Protein AF-A0A2E3L564-F1 (afdb_monomer_lite)

Foldseek 3Di:
DDDDDDPPDPPPPPPDPVVVVVCCVPVPVVVVLVVQLVVCVVPDDPVVSVVVVVVVVLVVLCVVPNDVVSVVVVVVVVVVVVVVVVD

Secondary structure (DSSP, 8-state):
------------PPPP-HHHHHHHIIIIIHHHHHHHHHHHTTTS-HHHHHHHHHHHHHHHHHHHH-HHHHHHHHHHHHHHHHHHTT-

Sequence (87 aa):
MSNKENATTADSLKPENKELVNKLAIEIMEPAIQKAIKDARGLGTPMEIMSALANAYGGFLVELLGHKAAASLMRSHSEHIASREQK

Radius of gyration: 17.89 Å; chains: 1; bounding box: 52×30×39 Å

pLDDT: mean 82.05, std 18.14, range [37.19, 96.94]

Structure (mmCIF, N/CA/C/O backbone):
data_AF-A0A2E3L564-F1
#
_entry.id   AF-A0A2E3L564-F1
#
loop_
_atom_site.group_PDB
_atom_site.id
_atom_site.type_symbol
_atom_site.label_atom_id
_atom_site.label_alt_id
_atom_site.label_comp_id
_atom_site.label_asym_id
_atom_site.label_entity_id
_atom_site.label_seq_id
_atom_site.pdbx_PDB_ins_code
_atom_site.Cartn_x
_atom_site.Cartn_y
_atom_site.Cartn_z
_atom_site.occupancy
_atom_site.B_iso_or_equiv
_atom_site.auth_seq_id
_atom_site.auth_comp_id
_atom_site.auth_asym_id
_atom_site.auth_atom_id
_atom_site.pdbx_PDB_model_num
ATOM 1 N N . MET A 1 1 ? -38.698 19.277 20.751 1.00 37.19 1 MET A N 1
ATOM 2 C CA . MET A 1 1 ? -38.883 17.817 20.612 1.00 37.19 1 MET A CA 1
ATOM 3 C C . MET A 1 1 ? -37.967 17.365 19.484 1.00 37.19 1 MET A C 1
ATOM 5 O O . MET A 1 1 ? -38.139 1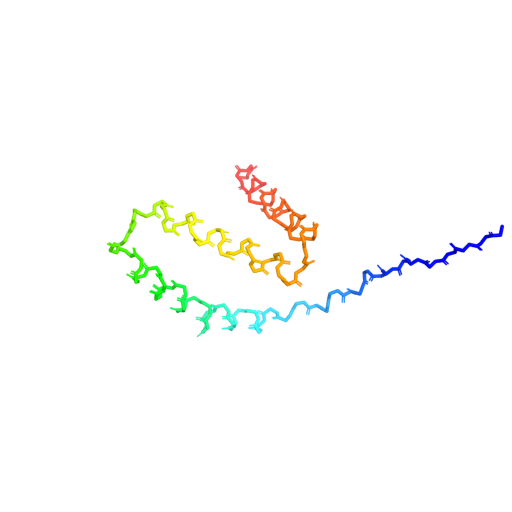7.833 18.372 1.00 37.19 1 MET A O 1
ATOM 9 N N . SER A 1 2 ? -36.766 16.909 19.842 1.00 43.03 2 SER A N 1
ATOM 10 C CA . SER A 1 2 ? -36.275 15.542 19.586 1.00 43.03 2 SER A CA 1
ATOM 11 C C . SER A 1 2 ? -36.497 15.036 18.162 1.00 43.03 2 SER A C 1
ATOM 13 O O . SER A 1 2 ? -37.598 14.627 17.829 1.00 43.03 2 SER A O 1
ATOM 15 N N . ASN A 1 3 ? -35.408 14.976 17.396 1.00 43.44 3 ASN A N 1
ATOM 16 C CA . ASN A 1 3 ? -34.951 13.713 16.823 1.00 43.44 3 ASN A CA 1
ATOM 17 C C . ASN A 1 3 ? -33.418 13.695 16.878 1.00 43.44 3 ASN A C 1
ATOM 19 O O . ASN A 1 3 ? -32.721 14.307 16.072 1.00 43.44 3 ASN A O 1
ATOM 23 N N . LYS A 1 4 ? -32.923 13.052 17.941 1.00 48.06 4 LYS A N 1
ATOM 24 C CA . LYS A 1 4 ? -31.632 12.359 17.952 1.00 48.06 4 LYS A CA 1
ATOM 25 C C . LYS A 1 4 ? -31.702 11.213 16.928 1.00 48.06 4 LYS A C 1
ATOM 27 O O . LYS A 1 4 ? -32.805 10.804 16.598 1.00 48.06 4 LYS A O 1
ATOM 32 N N . GLU A 1 5 ? -30.533 10.687 16.549 1.00 48.03 5 GLU A N 1
ATOM 33 C CA . GLU A 1 5 ? -30.283 9.578 15.596 1.00 48.03 5 GLU A CA 1
ATOM 34 C C . GLU A 1 5 ? -30.040 10.110 14.170 1.00 48.03 5 GLU A C 1
ATOM 36 O O . GLU A 1 5 ? -30.946 10.541 13.477 1.00 48.03 5 GLU A O 1
ATOM 41 N N . ASN A 1 6 ? -28.805 10.271 13.697 1.00 42.34 6 ASN A N 1
ATOM 42 C CA . ASN A 1 6 ? -27.783 9.237 13.576 1.00 42.34 6 ASN A CA 1
ATOM 43 C C . ASN A 1 6 ? -26.426 9.729 14.092 1.00 42.34 6 ASN A C 1
ATOM 45 O O . ASN A 1 6 ? -25.569 10.198 13.344 1.00 42.34 6 ASN A O 1
ATOM 49 N N . ALA A 1 7 ? -26.204 9.547 15.391 1.00 44.56 7 ALA A N 1
ATOM 50 C CA . ALA A 1 7 ? -24.875 9.190 15.844 1.00 44.56 7 ALA A CA 1
ATOM 51 C C . ALA A 1 7 ? -24.657 7.736 15.408 1.00 44.56 7 ALA A C 1
ATOM 53 O O . ALA A 1 7 ? -24.853 6.817 16.198 1.00 44.56 7 ALA A O 1
ATOM 54 N N . THR A 1 8 ? -24.269 7.516 14.149 1.00 43.12 8 THR A N 1
ATOM 55 C CA . THR A 1 8 ? -23.417 6.364 13.859 1.00 43.12 8 THR A CA 1
ATOM 56 C C . THR A 1 8 ? -22.131 6.651 14.613 1.00 43.12 8 THR A C 1
ATOM 58 O O . THR A 1 8 ? -21.227 7.324 14.112 1.00 43.12 8 THR A O 1
ATOM 61 N N . THR A 1 9 ? -22.124 6.230 15.879 1.00 40.47 9 THR A N 1
ATOM 62 C CA . THR A 1 9 ? -20.988 5.576 16.518 1.00 40.47 9 THR A CA 1
ATOM 63 C C . THR A 1 9 ? -20.014 5.192 15.404 1.00 40.47 9 THR A C 1
ATOM 65 O O . THR A 1 9 ? -20.357 4.438 14.499 1.00 40.47 9 THR A O 1
ATOM 68 N N . ALA A 1 10 ? -18.821 5.775 15.311 1.00 43.56 10 ALA A N 1
ATOM 69 C CA . ALA A 1 10 ? -17.704 5.289 16.109 1.00 43.56 10 ALA A CA 1
ATOM 70 C C . ALA A 1 10 ? -17.970 3.858 16.606 1.00 43.56 10 ALA A C 1
ATOM 72 O O . ALA A 1 10 ? -17.882 3.593 17.799 1.00 43.56 10 ALA A O 1
ATOM 73 N N . ASP A 1 11 ? -18.389 2.965 15.698 1.00 42.50 11 ASP A N 1
ATOM 74 C CA . ASP A 1 11 ? -18.185 1.540 15.824 1.00 42.50 11 ASP A CA 1
ATOM 75 C C . ASP A 1 11 ? -16.696 1.471 16.057 1.00 42.50 11 ASP A C 1
ATOM 77 O O . ASP A 1 11 ? -15.895 1.765 15.167 1.00 42.50 11 ASP A O 1
ATOM 81 N N . SER A 1 12 ? -16.356 1.315 17.331 1.00 49.78 12 SER A N 1
ATOM 82 C CA . SER A 1 12 ? -14.999 1.291 17.819 1.00 49.78 12 SER A CA 1
ATOM 83 C C . SER A 1 12 ? -14.276 0.319 16.913 1.00 49.78 12 SER A C 1
ATOM 85 O O . SER A 1 12 ? -14.568 -0.881 16.968 1.00 49.78 12 SER A O 1
ATOM 87 N N . LEU A 1 13 ? -13.423 0.843 16.026 1.00 53.03 13 LEU A N 1
ATOM 88 C CA . LEU A 1 13 ? -12.564 0.019 15.195 1.00 53.03 13 LEU A CA 1
ATOM 89 C C . LEU A 1 13 ? -11.963 -0.989 16.161 1.00 53.03 13 LEU A C 1
ATOM 91 O O . LEU A 1 13 ? -11.353 -0.591 17.160 1.00 53.03 13 LEU A O 1
ATOM 95 N N . LYS A 1 14 ? -12.278 -2.274 15.951 1.00 60.19 14 LYS A N 1
ATOM 96 C CA . LYS A 1 14 ? -11.811 -3.325 16.852 1.00 60.19 14 LYS A CA 1
ATOM 97 C C . LYS A 1 14 ? -10.307 -3.119 17.030 1.00 60.19 14 LYS A C 1
ATOM 99 O O . LYS A 1 14 ? -9.652 -2.794 16.035 1.00 60.19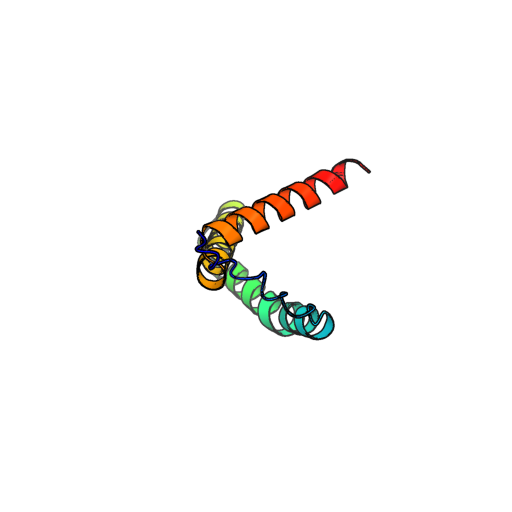 14 LYS A O 1
ATOM 104 N N . PRO A 1 15 ? -9.774 -3.265 18.257 1.00 71.88 15 PRO A N 1
ATOM 105 C CA . PRO A 1 15 ? -8.356 -3.072 18.496 1.00 71.88 15 PRO A CA 1
ATOM 106 C C . PRO A 1 15 ? -7.552 -3.814 17.433 1.00 71.88 15 PRO A C 1
ATOM 108 O O . PRO A 1 15 ? -7.807 -4.991 17.170 1.00 71.88 15 PRO A O 1
ATOM 111 N N . GLU A 1 16 ? -6.641 -3.095 16.784 1.00 76.81 16 GLU A N 1
ATOM 112 C CA . GLU A 1 16 ? -5.823 -3.646 15.716 1.00 76.81 16 GLU A CA 1
ATOM 113 C C . GLU A 1 16 ? -5.074 -4.878 16.236 1.00 76.81 16 GLU A C 1
ATOM 115 O O . GLU A 1 16 ? -4.332 -4.808 17.221 1.00 76.81 16 GLU A O 1
ATOM 120 N N . ASN A 1 17 ? -5.256 -6.021 15.572 1.00 90.81 17 ASN A N 1
ATOM 121 C CA . ASN A 1 17 ? -4.443 -7.194 15.851 1.00 90.81 17 ASN A CA 1
ATOM 122 C C . ASN A 1 17 ? -3.067 -6.993 15.204 1.00 90.81 17 ASN A C 1
ATOM 124 O O . ASN A 1 17 ? -2.864 -7.340 14.042 1.00 90.81 17 ASN A O 1
ATOM 128 N N . LYS A 1 18 ? -2.132 -6.420 15.966 1.00 87.38 18 LYS A N 1
ATOM 129 C CA . LYS A 1 18 ? -0.787 -6.059 15.492 1.00 87.38 18 LYS A CA 1
ATOM 130 C C . LYS A 1 18 ? 0.001 -7.240 14.929 1.00 87.38 18 LYS A C 1
ATOM 132 O O . LYS A 1 18 ? 0.725 -7.074 13.954 1.00 87.38 18 LYS A O 1
ATOM 137 N N . GLU A 1 19 ? -0.135 -8.425 15.521 1.00 91.62 19 GLU A N 1
ATOM 138 C CA . GLU A 1 19 ? 0.535 -9.637 15.033 1.00 91.62 19 GLU A CA 1
ATOM 139 C C . GLU A 1 19 ? -0.002 -10.039 13.664 1.00 91.62 19 GLU A C 1
ATOM 141 O O . GLU A 1 19 ? 0.774 -10.277 12.738 1.00 91.62 19 GLU A O 1
ATOM 146 N N . LEU A 1 20 ? -1.328 -10.043 13.511 1.00 91.62 20 LEU A N 1
ATOM 147 C CA . LEU A 1 20 ? -1.954 -10.312 12.225 1.00 91.62 20 LEU A CA 1
ATOM 148 C C . LEU A 1 20 ? -1.580 -9.244 11.193 1.00 91.62 20 LEU A C 1
ATOM 150 O O . LEU A 1 20 ? -1.221 -9.600 10.078 1.00 91.62 20 LEU A O 1
ATOM 154 N N . VAL A 1 21 ? -1.615 -7.958 11.551 1.00 89.94 21 VAL A N 1
ATOM 155 C CA . VAL A 1 21 ? -1.227 -6.864 10.646 1.00 89.94 21 VAL A CA 1
ATOM 156 C C . VAL A 1 21 ? 0.215 -7.026 10.173 1.00 89.94 21 VAL A C 1
ATOM 158 O O . VAL A 1 21 ? 0.459 -6.967 8.970 1.00 89.94 21 VAL A O 1
ATOM 161 N N . ASN A 1 22 ? 1.154 -7.310 11.077 1.00 89.31 22 ASN A N 1
ATOM 162 C CA . ASN A 1 22 ? 2.548 -7.560 10.706 1.00 89.31 22 ASN A CA 1
ATOM 163 C C . ASN A 1 22 ? 2.690 -8.787 9.803 1.00 89.31 22 ASN A C 1
ATOM 165 O O . ASN A 1 22 ? 3.432 -8.743 8.823 1.00 89.31 22 ASN A O 1
ATOM 169 N N . LYS A 1 23 ? 1.952 -9.864 10.092 1.00 94.06 23 LYS A N 1
ATOM 170 C CA . LYS A 1 23 ? 1.945 -11.062 9.251 1.00 94.06 23 LYS A CA 1
ATOM 171 C C . LYS A 1 23 ? 1.440 -10.753 7.842 1.00 94.06 23 LYS A C 1
ATOM 173 O O . LYS A 1 23 ? 2.093 -11.109 6.868 1.00 94.06 23 LYS A O 1
ATOM 178 N N . LEU A 1 24 ? 0.309 -10.055 7.726 1.00 92.31 24 LEU A N 1
ATOM 179 C CA . LEU A 1 24 ? -0.244 -9.631 6.439 1.00 92.31 24 LEU A CA 1
ATOM 180 C C . LEU A 1 24 ? 0.742 -8.726 5.689 1.00 92.31 24 LEU A C 1
ATOM 182 O O . LEU A 1 24 ? 0.947 -8.913 4.491 1.00 92.31 24 LEU A O 1
ATOM 186 N N . ALA A 1 25 ? 1.379 -7.782 6.384 1.00 90.75 25 ALA A N 1
ATOM 187 C CA . ALA A 1 25 ? 2.350 -6.872 5.791 1.00 90.75 25 ALA A CA 1
ATOM 188 C C . ALA A 1 25 ? 3.555 -7.622 5.200 1.00 90.75 25 ALA A C 1
ATOM 190 O O . ALA A 1 25 ? 3.854 -7.444 4.022 1.00 90.75 25 ALA A O 1
ATOM 191 N N . ILE A 1 26 ? 4.200 -8.482 5.990 1.00 94.81 26 ILE A N 1
ATOM 192 C CA . ILE A 1 26 ? 5.464 -9.135 5.619 1.00 94.81 26 ILE A CA 1
ATOM 193 C C . ILE A 1 26 ? 5.237 -10.322 4.676 1.00 94.81 26 ILE A C 1
ATOM 195 O O . ILE A 1 26 ? 5.972 -10.493 3.707 1.00 94.81 26 ILE A O 1
ATOM 199 N N . GLU A 1 27 ? 4.234 -11.162 4.942 1.00 96.75 27 GLU A N 1
ATOM 200 C CA . GLU A 1 27 ? 4.066 -12.425 4.209 1.00 96.75 27 GLU A CA 1
ATOM 201 C C . GLU A 1 27 ? 3.222 -12.278 2.938 1.00 96.75 27 GLU A C 1
ATOM 203 O O . GLU A 1 27 ? 3.331 -13.110 2.038 1.00 96.75 27 GLU A O 1
ATOM 208 N N . ILE A 1 28 ? 2.377 -11.244 2.85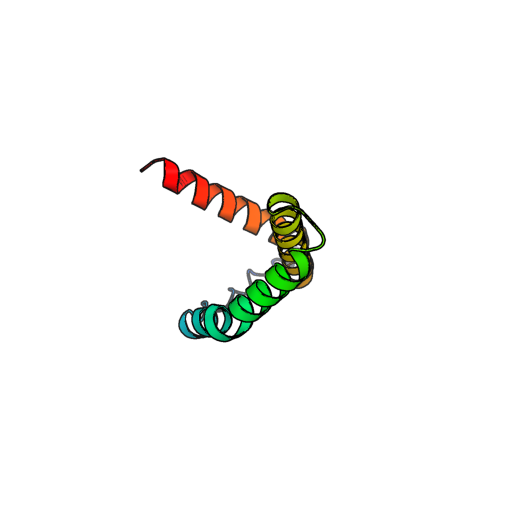0 1.00 94.00 28 ILE A N 1
ATOM 209 C CA . ILE A 1 28 ? 1.418 -11.094 1.745 1.00 94.00 28 ILE A CA 1
ATOM 210 C C . ILE A 1 28 ? 1.652 -9.794 0.980 1.00 94.00 28 ILE A C 1
ATOM 212 O O . ILE A 1 28 ? 1.887 -9.819 -0.230 1.00 94.00 28 ILE A O 1
ATOM 216 N N . MET A 1 29 ? 1.588 -8.655 1.670 1.00 92.94 29 MET A N 1
ATOM 217 C CA . MET A 1 29 ? 1.561 -7.346 1.014 1.00 92.94 29 MET A CA 1
ATOM 218 C C . MET A 1 29 ? 2.924 -6.977 0.425 1.00 92.94 29 MET A C 1
ATOM 220 O O . MET A 1 29 ? 3.005 -6.612 -0.747 1.00 92.94 29 MET A O 1
ATOM 224 N N . GLU A 1 30 ? 4.003 -7.099 1.201 1.00 93.19 30 GLU A N 1
ATOM 225 C CA . GLU A 1 30 ? 5.347 -6.717 0.761 1.00 93.19 30 GLU A CA 1
ATOM 226 C C . GLU A 1 30 ? 5.814 -7.508 -0.478 1.00 93.19 30 GLU A C 1
ATOM 228 O O . GLU A 1 30 ? 6.196 -6.863 -1.460 1.00 93.19 30 GLU A O 1
ATOM 233 N N . PRO A 1 31 ? 5.721 -8.854 -0.540 1.00 96.94 31 PRO A N 1
ATOM 234 C CA . PRO A 1 31 ? 6.118 -9.604 -1.732 1.00 96.94 31 PRO A CA 1
ATOM 235 C C . PRO A 1 31 ? 5.310 -9.222 -2.978 1.00 96.94 31 PRO A C 1
ATOM 237 O O . PRO A 1 31 ? 5.865 -9.116 -4.077 1.00 96.94 31 PRO A O 1
ATOM 240 N N . ALA A 1 32 ? 4.004 -8.975 -2.822 1.00 95.38 32 ALA A N 1
ATOM 241 C CA . ALA A 1 32 ? 3.142 -8.553 -3.922 1.00 95.38 32 ALA A CA 1
ATOM 242 C C . ALA A 1 32 ? 3.541 -7.166 -4.453 1.00 95.38 32 ALA A C 1
ATOM 244 O O . ALA A 1 32 ? 3.653 -6.977 -5.668 1.00 95.38 32 ALA A O 1
ATOM 245 N N . ILE A 1 33 ? 3.827 -6.219 -3.553 1.00 94.06 33 ILE A N 1
ATOM 246 C CA . ILE A 1 33 ? 4.290 -4.871 -3.908 1.00 94.06 33 ILE A CA 1
ATOM 247 C C . ILE A 1 33 ? 5.667 -4.931 -4.580 1.00 94.06 33 ILE A C 1
ATOM 249 O O . ILE A 1 33 ? 5.865 -4.308 -5.624 1.00 94.06 33 ILE A O 1
ATOM 253 N N . GLN A 1 34 ? 6.609 -5.715 -4.047 1.00 94.25 34 GLN A N 1
ATOM 254 C CA . GLN A 1 34 ? 7.934 -5.892 -4.652 1.00 94.25 34 GLN A CA 1
ATOM 255 C C . GLN A 1 34 ? 7.838 -6.456 -6.074 1.00 94.25 34 GLN A C 1
ATOM 257 O O . GLN A 1 34 ? 8.529 -5.977 -6.980 1.00 94.25 34 GLN A O 1
ATOM 262 N N . LYS A 1 35 ? 6.955 -7.439 -6.293 1.00 95.38 35 LYS A N 1
ATOM 263 C CA . LYS A 1 35 ? 6.689 -7.976 -7.629 1.00 95.38 35 LYS A CA 1
ATOM 264 C C . LYS A 1 35 ? 6.112 -6.902 -8.557 1.00 95.38 35 LYS A C 1
ATOM 266 O O . LYS A 1 35 ? 6.635 -6.730 -9.654 1.00 95.38 35 LYS A O 1
ATOM 271 N N . ALA A 1 36 ? 5.102 -6.151 -8.117 1.00 93.69 36 ALA A N 1
ATOM 272 C CA . ALA A 1 36 ? 4.504 -5.078 -8.916 1.00 93.69 36 ALA A CA 1
ATOM 273 C C . ALA A 1 36 ? 5.533 -4.002 -9.310 1.00 93.69 36 ALA A C 1
ATOM 275 O O . ALA A 1 36 ? 5.587 -3.585 -10.466 1.00 93.69 36 ALA A O 1
ATOM 276 N N . ILE A 1 37 ? 6.409 -3.607 -8.378 1.00 94.50 37 ILE A N 1
ATOM 277 C CA . ILE A 1 37 ? 7.514 -2.676 -8.653 1.00 94.50 37 ILE A CA 1
ATOM 278 C C . ILE A 1 37 ? 8.458 -3.259 -9.703 1.00 94.50 37 ILE A C 1
ATOM 280 O O . ILE A 1 37 ? 8.852 -2.553 -10.630 1.00 94.50 37 ILE A O 1
ATOM 284 N N . LYS A 1 38 ? 8.841 -4.535 -9.569 1.00 94.81 38 LYS A N 1
ATOM 285 C CA . LYS A 1 38 ? 9.732 -5.201 -10.526 1.00 94.81 38 LYS A CA 1
ATOM 286 C C . LYS A 1 38 ? 9.132 -5.213 -11.932 1.00 94.81 38 LYS A C 1
ATOM 288 O O . LYS A 1 38 ? 9.852 -4.900 -12.878 1.00 94.81 38 LYS A O 1
ATOM 293 N N . ASP A 1 39 ? 7.842 -5.511 -12.047 1.00 94.75 39 ASP A N 1
ATOM 294 C CA . ASP A 1 39 ? 7.122 -5.536 -13.323 1.00 94.75 39 ASP A CA 1
ATOM 295 C C . ASP A 1 39 ? 7.032 -4.122 -13.948 1.00 94.75 39 ASP A C 1
ATOM 297 O O . ASP A 1 39 ? 7.104 -3.973 -15.167 1.00 94.75 39 ASP A O 1
ATOM 301 N N . ALA A 1 40 ? 6.973 -3.066 -13.127 1.00 94.19 40 ALA A N 1
ATOM 302 C CA . ALA A 1 40 ? 6.895 -1.676 -13.586 1.00 94.19 40 ALA A CA 1
ATOM 303 C C . ALA A 1 40 ? 8.247 -1.043 -13.987 1.00 94.19 40 ALA A C 1
ATOM 305 O O . ALA A 1 40 ? 8.260 -0.048 -14.713 1.00 94.19 40 ALA A O 1
ATOM 306 N N . ARG A 1 41 ? 9.394 -1.606 -13.566 1.00 90.38 41 ARG A N 1
ATOM 307 C CA . ARG A 1 41 ? 10.747 -1.037 -13.800 1.00 90.38 41 ARG A CA 1
ATOM 308 C C . ARG A 1 41 ? 11.143 -0.872 -15.274 1.00 90.38 41 ARG A C 1
ATOM 310 O O . ARG A 1 41 ? 12.108 -0.168 -15.549 1.00 90.38 41 ARG A O 1
ATOM 317 N N . GLY A 1 42 ? 10.431 -1.506 -16.206 1.00 90.94 42 GLY A N 1
ATOM 318 C CA . GLY A 1 42 ? 10.629 -1.334 -17.652 1.00 90.94 42 GLY A CA 1
ATOM 319 C C . GLY A 1 42 ? 9.672 -0.339 -18.319 1.00 90.94 42 GLY A C 1
ATOM 320 O O . GLY A 1 42 ? 9.790 -0.113 -19.519 1.00 90.94 42 GLY A O 1
ATOM 321 N N . LEU A 1 43 ? 8.715 0.218 -17.571 1.00 95.12 43 LEU A N 1
ATOM 322 C CA . LEU A 1 43 ? 7.616 1.030 -18.105 1.00 95.12 43 LEU A CA 1
ATOM 323 C C . LEU A 1 43 ? 7.652 2.485 -17.633 1.00 95.12 43 LEU A C 1
ATOM 325 O O . LEU A 1 43 ? 7.083 3.345 -18.296 1.00 95.12 43 LEU A O 1
ATOM 329 N N . GLY A 1 44 ? 8.304 2.764 -16.504 1.00 93.94 44 GLY A N 1
ATOM 330 C CA . GLY A 1 44 ? 8.372 4.105 -15.935 1.00 93.94 44 GLY A CA 1
ATOM 331 C C . GLY A 1 44 ? 9.624 4.330 -15.100 1.00 93.94 44 GLY A C 1
ATOM 332 O O . GLY A 1 44 ? 10.331 3.397 -14.707 1.00 93.94 44 GLY A O 1
ATOM 333 N N . THR A 1 45 ? 9.896 5.597 -14.824 1.00 96.12 45 THR A N 1
ATOM 334 C CA . THR A 1 45 ? 10.950 6.030 -13.907 1.00 96.12 45 THR A CA 1
ATOM 335 C C . THR A 1 45 ? 10.620 5.635 -12.462 1.00 96.12 45 THR A C 1
ATOM 337 O O . THR A 1 45 ? 9.451 5.441 -12.117 1.00 96.12 45 THR A O 1
ATOM 340 N N . PRO A 1 46 ? 11.617 5.572 -11.557 1.00 93.00 46 PRO A N 1
ATOM 341 C CA . PRO A 1 46 ? 11.360 5.314 -10.141 1.00 93.00 46 PRO A CA 1
ATOM 342 C C . PRO A 1 46 ? 10.317 6.258 -9.527 1.00 93.00 46 PRO A C 1
ATOM 344 O O . PRO A 1 46 ? 9.491 5.811 -8.739 1.00 93.00 46 PRO A O 1
ATOM 347 N N . MET A 1 47 ? 10.314 7.538 -9.915 1.00 93.69 47 MET A N 1
ATOM 348 C CA . MET A 1 47 ? 9.342 8.513 -9.414 1.00 93.69 47 MET A CA 1
ATOM 349 C C . MET A 1 47 ? 7.918 8.183 -9.874 1.00 93.69 47 MET A C 1
ATOM 351 O O . MET A 1 47 ? 7.008 8.158 -9.052 1.00 93.69 47 MET A O 1
ATOM 355 N N . GLU A 1 48 ? 7.725 7.861 -11.156 1.00 96.69 48 GLU A N 1
ATOM 356 C CA . GLU A 1 48 ? 6.410 7.483 -11.696 1.00 96.69 48 GLU A CA 1
ATOM 357 C C . GLU A 1 48 ? 5.874 6.202 -11.050 1.00 96.69 48 GLU A C 1
ATOM 359 O O . GLU A 1 48 ? 4.689 6.122 -10.730 1.00 96.69 48 GLU A O 1
ATOM 364 N N . ILE A 1 49 ? 6.747 5.225 -10.786 1.00 95.56 49 ILE A N 1
ATOM 365 C CA . ILE A 1 49 ? 6.379 3.991 -10.080 1.00 95.56 49 ILE A CA 1
ATOM 366 C C . ILE A 1 49 ? 5.927 4.305 -8.647 1.00 95.56 49 ILE A C 1
ATOM 368 O O . ILE A 1 49 ? 4.904 3.788 -8.196 1.00 95.56 49 ILE A O 1
ATOM 372 N N . MET A 1 50 ? 6.640 5.184 -7.937 1.00 93.12 50 MET A N 1
ATOM 373 C CA . MET A 1 50 ? 6.243 5.608 -6.590 1.00 93.12 50 MET A CA 1
ATOM 374 C C . MET A 1 50 ? 4.929 6.397 -6.596 1.00 93.12 50 MET A C 1
ATOM 376 O O . MET A 1 50 ? 4.075 6.162 -5.740 1.00 93.12 50 MET A O 1
ATOM 380 N N . SER A 1 51 ? 4.720 7.283 -7.574 1.00 93.12 51 SER A N 1
ATOM 381 C CA . SER A 1 51 ? 3.446 7.990 -7.748 1.00 93.12 51 SER A CA 1
ATOM 382 C C . SER A 1 51 ? 2.295 7.026 -8.048 1.00 93.12 51 SER A C 1
ATOM 384 O O . SER A 1 51 ? 1.215 7.169 -7.475 1.00 93.12 51 SER A O 1
ATOM 386 N N . ALA A 1 52 ? 2.517 6.010 -8.885 1.00 94.69 52 ALA A N 1
ATOM 387 C CA . ALA A 1 52 ? 1.521 4.981 -9.175 1.00 94.69 52 ALA A CA 1
ATOM 388 C C . ALA A 1 52 ? 1.152 4.168 -7.922 1.00 94.69 52 ALA A C 1
ATOM 390 O O . ALA A 1 52 ? -0.032 3.938 -7.673 1.00 94.69 52 ALA A O 1
ATOM 391 N N . LEU A 1 53 ? 2.136 3.797 -7.095 1.00 92.88 53 LEU A N 1
ATOM 392 C CA . LEU A 1 53 ? 1.892 3.132 -5.809 1.00 92.88 53 LEU A CA 1
ATOM 393 C C . LEU A 1 53 ? 1.081 4.007 -4.847 1.00 92.88 53 LEU A C 1
ATOM 395 O O . LEU A 1 53 ? 0.126 3.521 -4.243 1.00 92.88 53 LEU A O 1
ATOM 399 N N . ALA A 1 54 ? 1.425 5.292 -4.726 1.00 91.12 54 ALA A N 1
ATOM 400 C CA . ALA A 1 54 ? 0.684 6.231 -3.884 1.00 91.12 54 ALA A CA 1
ATOM 401 C C . ALA A 1 54 ? -0.772 6.392 -4.356 1.00 91.12 54 ALA A C 1
ATOM 403 O O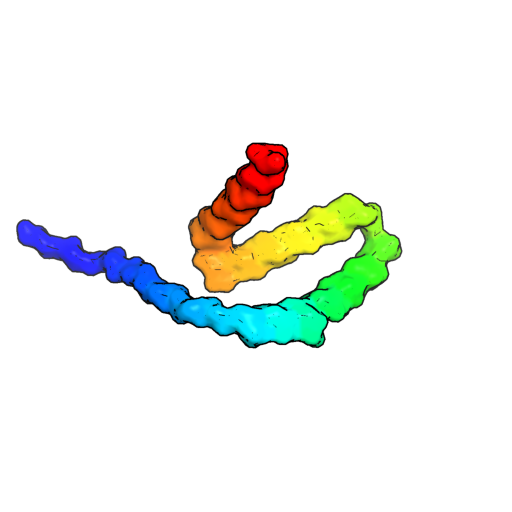 . ALA A 1 54 ? -1.690 6.381 -3.534 1.00 91.12 54 ALA A O 1
ATOM 404 N N . ASN A 1 55 ? -0.990 6.466 -5.672 1.00 92.38 55 ASN A N 1
ATOM 405 C CA . ASN A 1 55 ? -2.327 6.527 -6.263 1.00 92.38 55 ASN A CA 1
ATOM 406 C C . ASN A 1 55 ? -3.129 5.247 -6.000 1.00 92.38 55 ASN A C 1
ATOM 408 O O . ASN A 1 55 ? -4.290 5.332 -5.601 1.00 92.38 55 ASN A O 1
ATOM 412 N N . ALA A 1 56 ? -2.519 4.070 -6.175 1.00 93.00 56 ALA A N 1
ATOM 413 C CA . ALA A 1 56 ? -3.165 2.789 -5.890 1.00 93.00 56 ALA A CA 1
ATOM 414 C C . ALA A 1 56 ? -3.557 2.677 -4.409 1.00 93.00 56 ALA A C 1
ATOM 416 O O . ALA A 1 56 ? -4.692 2.323 -4.094 1.00 93.00 56 ALA A O 1
ATOM 417 N N . TYR A 1 57 ? -2.653 3.057 -3.501 1.00 90.69 57 TYR A N 1
ATOM 418 C CA . TYR A 1 57 ? -2.939 3.094 -2.068 1.00 90.69 57 TYR A CA 1
ATOM 419 C C . TYR A 1 57 ? -4.097 4.043 -1.734 1.00 90.69 57 TYR A C 1
ATOM 421 O O . TYR A 1 57 ? -5.022 3.656 -1.021 1.00 90.69 57 TYR A O 1
ATOM 429 N N . GLY A 1 58 ? -4.098 5.254 -2.301 1.00 89.94 58 GLY A N 1
ATOM 430 C CA . GLY A 1 58 ? -5.209 6.196 -2.157 1.00 89.94 58 GLY A CA 1
ATOM 431 C C . GLY A 1 58 ? -6.540 5.619 -2.650 1.00 89.94 58 GLY A C 1
ATOM 432 O O . GLY A 1 58 ? -7.549 5.740 -1.957 1.00 89.94 58 GLY A O 1
ATOM 433 N N . GLY A 1 59 ? -6.536 4.933 -3.798 1.00 92.12 59 GLY A N 1
ATOM 434 C CA . GLY A 1 59 ? -7.705 4.232 -4.336 1.00 92.12 59 GLY A CA 1
ATOM 435 C C . GLY A 1 59 ? -8.263 3.187 -3.367 1.00 92.12 59 GLY A C 1
ATOM 436 O O . GLY A 1 59 ? -9.452 3.228 -3.052 1.00 92.12 59 GLY A O 1
ATOM 437 N N . PHE A 1 60 ? -7.404 2.325 -2.815 1.00 91.88 60 PHE A N 1
ATOM 438 C CA . PHE A 1 60 ? -7.819 1.316 -1.833 1.00 91.88 60 PHE A CA 1
ATOM 439 C C . PHE A 1 60 ? -8.381 1.930 -0.550 1.00 91.88 60 PHE A C 1
ATOM 441 O O . PHE A 1 60 ? -9.371 1.439 -0.013 1.00 91.88 60 PHE A O 1
ATOM 448 N N . LEU A 1 61 ? -7.792 3.023 -0.056 1.00 89.81 61 LEU A N 1
ATOM 449 C CA . LEU A 1 61 ? -8.325 3.716 1.119 1.00 89.81 61 LEU A CA 1
ATOM 450 C C . LEU A 1 61 ? -9.735 4.253 0.864 1.00 89.81 61 LEU A C 1
ATOM 452 O O . LEU A 1 61 ? -10.604 4.137 1.729 1.00 89.81 61 LEU A O 1
ATOM 456 N N . VAL A 1 62 ? -9.966 4.840 -0.311 1.00 92.94 62 VAL A N 1
ATOM 457 C CA . VAL A 1 62 ? -11.286 5.353 -0.692 1.00 92.94 62 VAL A CA 1
ATOM 458 C C . VAL A 1 62 ? -12.296 4.216 -0.837 1.00 92.94 62 VAL A C 1
ATOM 460 O O . VAL A 1 62 ? -13.424 4.369 -0.374 1.00 92.94 62 VAL A O 1
ATOM 463 N N . GLU A 1 63 ? -11.903 3.089 -1.426 1.00 93.50 63 GLU A N 1
ATOM 464 C CA . GLU A 1 63 ? -12.761 1.908 -1.573 1.00 93.50 63 GLU A CA 1
ATOM 465 C C . GLU A 1 63 ? -13.160 1.310 -0.214 1.00 93.50 63 GLU A C 1
ATOM 467 O O . GLU A 1 63 ? -14.332 1.009 0.009 1.00 93.50 63 GLU A O 1
ATOM 472 N N . LEU A 1 64 ? -12.209 1.191 0.718 1.00 90.00 64 LEU A N 1
ATOM 473 C CA . LEU A 1 64 ? -12.431 0.550 2.018 1.00 90.00 64 LEU A CA 1
ATOM 474 C C . LEU A 1 64 ? -13.115 1.458 3.047 1.00 90.00 64 LEU A C 1
ATOM 476 O O . LEU A 1 64 ? -13.890 0.978 3.872 1.00 90.00 64 LEU A O 1
ATOM 480 N N . LEU A 1 65 ? -12.800 2.757 3.047 1.00 90.81 65 LEU A N 1
ATOM 481 C CA . LEU A 1 65 ? -13.200 3.689 4.112 1.00 90.81 65 LEU A CA 1
ATOM 482 C C . LEU A 1 65 ? -14.141 4.799 3.624 1.00 90.81 65 LEU A C 1
ATOM 484 O O . LEU A 1 65 ? -14.747 5.507 4.431 1.00 90.81 65 LEU A O 1
ATOM 488 N N . GLY A 1 66 ? -14.248 4.996 2.310 1.00 89.94 66 GLY A N 1
ATO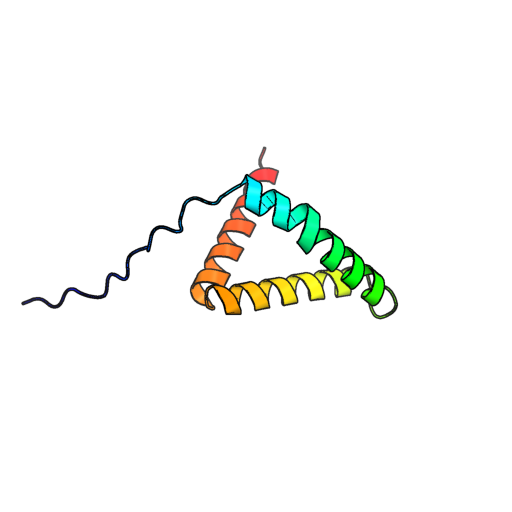M 489 C CA . GLY A 1 66 ? -14.897 6.154 1.709 1.00 89.94 66 GLY A CA 1
ATOM 490 C C . GLY A 1 66 ? -14.008 7.405 1.697 1.00 89.94 66 GLY A C 1
ATOM 491 O O . GLY A 1 66 ? -13.088 7.580 2.498 1.00 89.94 66 GLY A O 1
ATOM 492 N N . HIS A 1 67 ? -14.325 8.332 0.789 1.00 91.38 67 HIS A N 1
ATOM 493 C CA . HIS A 1 67 ? -13.518 9.524 0.496 1.00 91.38 67 HIS A CA 1
ATOM 494 C C . HIS A 1 67 ? -13.130 10.351 1.733 1.00 91.38 67 HIS A C 1
ATOM 496 O O . HIS A 1 67 ? -11.969 10.723 1.903 1.00 91.38 67 HIS A O 1
ATOM 502 N N . LYS A 1 68 ? -14.095 10.650 2.614 1.00 90.56 68 LYS A N 1
ATOM 503 C CA . LYS A 1 68 ? -13.867 11.534 3.769 1.00 90.56 68 LYS A CA 1
ATOM 504 C C . LYS A 1 68 ? -12.929 10.901 4.802 1.00 90.56 68 LYS A C 1
ATOM 506 O O . LYS A 1 68 ? -12.035 11.581 5.304 1.00 90.56 68 LYS A O 1
ATOM 511 N N . ALA A 1 69 ? -13.129 9.621 5.115 1.00 88.06 69 ALA A N 1
ATOM 512 C CA . ALA A 1 69 ? -12.306 8.908 6.087 1.00 88.06 69 ALA A CA 1
ATOM 513 C C . ALA A 1 69 ? -10.895 8.648 5.538 1.00 88.06 69 ALA A C 1
ATOM 515 O O . ALA A 1 69 ? -9.922 8.903 6.246 1.00 88.06 69 ALA A O 1
ATOM 516 N N . ALA A 1 70 ? -10.780 8.265 4.261 1.00 90.00 70 ALA A N 1
ATOM 517 C CA . ALA A 1 70 ? -9.500 8.115 3.569 1.00 90.00 70 ALA A CA 1
ATOM 518 C C . ALA A 1 70 ? -8.664 9.406 3.615 1.00 90.00 70 ALA A C 1
ATOM 520 O O . ALA A 1 70 ? -7.511 9.389 4.046 1.00 90.00 70 ALA A O 1
ATOM 521 N N . ALA A 1 71 ? -9.262 10.551 3.264 1.00 90.88 71 ALA A N 1
ATOM 522 C CA . ALA A 1 71 ? -8.576 11.842 3.304 1.00 90.88 71 ALA A CA 1
ATOM 523 C C . ALA A 1 71 ? -8.136 12.239 4.726 1.00 90.88 71 ALA A C 1
ATOM 525 O O . ALA A 1 71 ? -7.040 12.769 4.913 1.00 90.88 71 ALA A O 1
ATOM 526 N N . SER A 1 72 ? -8.973 11.977 5.737 1.00 88.94 72 SER A N 1
ATOM 527 C CA . SER A 1 72 ? -8.629 12.256 7.136 1.00 88.94 72 SER A CA 1
ATOM 528 C C . SER A 1 72 ? -7.468 11.389 7.626 1.00 88.94 72 SER A C 1
ATOM 530 O O . SER A 1 72 ? -6.575 11.898 8.303 1.00 88.94 72 SER A O 1
ATOM 532 N N . LEU A 1 73 ? -7.458 10.103 7.261 1.00 87.50 73 LEU A N 1
ATOM 533 C CA . LEU A 1 73 ? -6.381 9.176 7.601 1.00 87.50 73 LEU A CA 1
ATOM 534 C C . LEU A 1 73 ? -5.056 9.615 6.967 1.00 87.50 73 LEU A C 1
ATOM 536 O O . LEU A 1 73 ? -4.048 9.711 7.663 1.00 87.50 73 LEU A O 1
ATOM 540 N N . MET A 1 74 ? -5.061 9.940 5.670 1.00 88.69 74 MET A N 1
ATOM 541 C CA . MET A 1 74 ? -3.855 10.394 4.970 1.00 88.69 74 MET A CA 1
ATOM 542 C C . MET A 1 74 ? -3.299 11.695 5.558 1.00 88.69 74 MET A C 1
ATOM 544 O O . MET A 1 74 ? -2.085 11.813 5.724 1.00 88.69 74 MET A O 1
ATOM 548 N N . ARG A 1 75 ? -4.166 12.648 5.932 1.00 89.44 75 ARG A N 1
ATOM 549 C CA . ARG A 1 75 ? -3.740 13.885 6.607 1.00 89.44 75 ARG A CA 1
ATOM 550 C C . ARG A 1 75 ? -3.064 13.590 7.945 1.00 89.44 75 ARG A C 1
ATOM 552 O O . ARG A 1 75 ? -1.953 14.056 8.167 1.00 89.44 75 ARG A O 1
ATOM 559 N N . SER A 1 76 ? -3.692 12.771 8.789 1.00 83.62 76 SER A N 1
ATOM 560 C CA . SER A 1 76 ? -3.120 12.384 10.084 1.00 83.62 76 SER A CA 1
ATOM 561 C C . SER A 1 76 ? -1.771 11.674 9.925 1.00 83.62 76 SER A C 1
ATOM 563 O O . SER A 1 76 ? -0.839 11.927 10.688 1.00 83.62 76 SER A O 1
ATOM 565 N N . HIS A 1 77 ? -1.628 10.832 8.899 1.00 83.31 77 HIS A N 1
ATOM 566 C CA . HIS A 1 77 ? -0.363 10.163 8.613 1.00 83.31 77 HIS A CA 1
ATOM 567 C C . HIS A 1 77 ? 0.728 11.148 8.167 1.00 83.31 77 HIS A C 1
ATOM 569 O O . HIS A 1 77 ? 1.860 11.065 8.642 1.00 83.31 77 HIS A O 1
ATOM 575 N N . SER A 1 78 ? 0.381 12.120 7.316 1.00 87.19 78 SER A N 1
ATOM 576 C CA . SER A 1 78 ? 1.289 13.199 6.907 1.00 87.19 78 SER A CA 1
ATOM 577 C C . SER A 1 78 ? 1.754 14.042 8.098 1.00 87.19 78 SER A C 1
ATOM 579 O O . SER A 1 78 ? 2.940 14.347 8.205 1.00 87.19 78 SER A O 1
ATOM 581 N N . GLU A 1 79 ? 0.839 14.408 8.998 1.00 87.62 79 GLU A N 1
ATOM 582 C CA . GLU A 1 79 ? 1.150 15.168 10.216 1.00 87.62 79 GLU A CA 1
ATOM 583 C C . GLU A 1 79 ? 2.086 14.380 11.145 1.00 87.62 79 GLU A C 1
ATOM 585 O O . GLU A 1 79 ? 3.077 14.919 11.642 1.00 87.62 79 GLU A O 1
ATOM 590 N N . HIS A 1 80 ? 1.823 13.082 11.331 1.00 76.69 80 HIS A N 1
ATOM 591 C CA . HIS A 1 80 ? 2.678 12.193 12.121 1.00 76.69 80 HIS A CA 1
ATOM 592 C C . HIS A 1 80 ? 4.096 12.085 11.552 1.00 76.69 80 HIS A C 1
ATOM 594 O O . HIS A 1 80 ? 5.059 12.159 12.315 1.00 76.69 80 HIS A O 1
ATOM 600 N N . ILE A 1 81 ? 4.244 11.949 10.230 1.00 80.12 81 ILE A N 1
ATOM 601 C CA . ILE A 1 81 ? 5.558 11.935 9.568 1.00 80.12 81 ILE A CA 1
ATOM 602 C C . ILE A 1 81 ? 6.300 13.254 9.822 1.0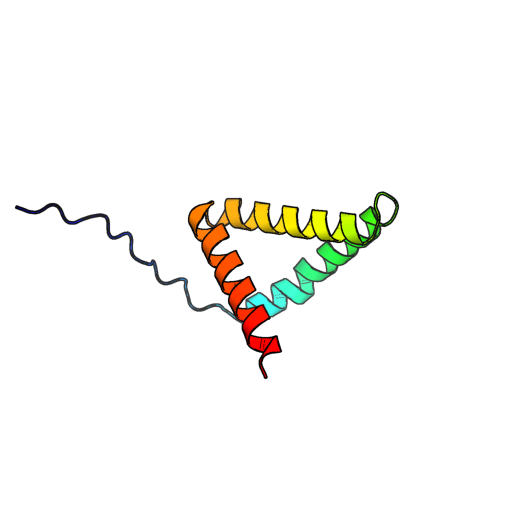0 80.12 81 ILE A C 1
ATOM 604 O O . ILE A 1 81 ? 7.426 13.220 10.315 1.00 80.12 81 ILE A O 1
ATOM 608 N N . ALA A 1 82 ? 5.659 14.402 9.579 1.00 84.94 82 ALA A N 1
ATOM 609 C CA . ALA A 1 82 ? 6.275 15.719 9.775 1.00 84.94 82 ALA A CA 1
ATOM 610 C C . ALA A 1 82 ? 6.711 15.958 11.234 1.00 84.94 82 ALA A C 1
ATOM 612 O O . ALA A 1 82 ? 7.773 16.519 11.494 1.00 84.94 82 ALA A O 1
ATOM 613 N N . SER A 1 83 ? 5.933 15.470 12.208 1.00 84.56 83 SER A N 1
ATOM 614 C CA . SER A 1 83 ? 6.269 15.588 13.636 1.00 84.56 83 SER A CA 1
ATOM 615 C C . SER A 1 83 ? 7.553 14.852 14.047 1.00 84.56 83 SER A C 1
ATOM 617 O O . SER A 1 83 ? 8.123 15.149 15.098 1.00 84.56 83 SER A O 1
ATOM 619 N N . ARG A 1 84 ? 8.023 13.888 13.240 1.00 73.69 84 ARG A N 1
ATOM 620 C CA . ARG A 1 84 ? 9.255 13.130 13.505 1.00 73.69 84 ARG A CA 1
ATOM 621 C C . ARG A 1 84 ? 10.519 13.830 13.013 1.00 73.69 84 ARG A C 1
ATOM 623 O O . ARG A 1 84 ? 11.586 13.478 13.492 1.00 73.69 84 ARG A O 1
ATOM 630 N N . GLU A 1 85 ? 10.408 14.813 12.120 1.00 62.22 85 GLU A N 1
ATOM 631 C CA . GLU A 1 85 ? 11.544 15.640 11.678 1.00 62.22 85 GLU A CA 1
ATOM 632 C C . GLU A 1 85 ? 11.926 16.719 12.707 1.00 62.22 85 GLU A C 1
ATOM 634 O O . GLU A 1 85 ? 12.994 17.315 12.616 1.00 62.22 85 GLU A O 1
ATOM 639 N N . GLN A 1 86 ? 11.067 16.970 13.702 1.00 53.38 86 GLN A N 1
ATOM 640 C CA . GLN A 1 86 ? 11.267 17.988 14.743 1.00 53.38 86 GLN A CA 1
ATOM 641 C C . GLN A 1 86 ? 11.874 17.436 16.053 1.00 53.38 86 GLN A C 1
ATOM 643 O O . GLN A 1 86 ? 11.773 18.086 17.095 1.00 53.38 86 GLN A O 1
ATOM 648 N N . LYS A 1 87 ? 12.483 16.244 16.026 1.00 43.12 87 LYS A N 1
ATOM 649 C CA . LYS A 1 87 ? 13.214 15.632 17.151 1.00 43.12 87 LYS A CA 1
ATOM 650 C C . LYS A 1 87 ? 14.651 15.333 16.760 1.00 43.12 87 LYS A C 1
ATOM 652 O O . LYS A 1 87 ? 15.511 15.472 17.655 1.00 43.12 87 LYS A O 1
#